Protein AF-A0A8W8MJQ6-F1 (afdb_monomer_lite)

Radius of gyration: 14.94 Å; chains: 1; bounding box: 29×28×42 Å

Secondary structure (DSSP, 8-state):
-EEEES-B-STTT---TT---S-HHHHHHHHHHH--B-GGGTHHHHHHHHH-TT-TT-EEEEETTEEEEE-----

Foldseek 3Di:
DAEAEDAEPDPVLDDDPPDDDDPPVVSVVVCVVFHYHYPVQCVVVVVVCVVDPPCPPWYWYQGPVGIDIDDDPDD

Structure (mmCIF, N/CA/C/O backbone):
data_AF-A0A8W8MJQ6-F1
#
_entry.id   AF-A0A8W8MJQ6-F1
#
loop_
_atom_site.group_PDB
_atom_site.id
_atom_site.type_symbol
_atom_site.label_atom_id
_atom_site.label_alt_id
_atom_site.label_comp_id
_atom_site.label_asym_id
_atom_site.label_entity_id
_atom_site.label_seq_id
_atom_site.pdbx_PDB_ins_code
_atom_site.Cartn_x
_atom_site.Cartn_y
_atom_site.Cartn_z
_atom_site.occupancy
_atom_site.B_iso_or_equiv
_atom_site.auth_seq_id
_atom_site.auth_comp_id
_atom_site.auth_asym_id
_atom_site.auth_atom_id
_atom_site.pdbx_PDB_model_num
ATOM 1 N N . VAL A 1 1 ? -6.561 12.048 11.784 1.00 86.06 1 VAL A N 1
ATOM 2 C CA . VAL A 1 1 ? -5.609 10.973 11.438 1.00 86.06 1 VAL A CA 1
ATOM 3 C C . VAL A 1 1 ? -5.209 11.068 9.975 1.00 86.06 1 VAL A C 1
ATOM 5 O O . VAL A 1 1 ? -6.046 11.439 9.161 1.00 86.06 1 VAL A O 1
ATOM 8 N N . CYS A 1 2 ? -3.954 10.772 9.646 1.00 90.44 2 CYS A N 1
ATOM 9 C CA . CYS A 1 2 ? -3.451 10.628 8.279 1.00 90.44 2 CYS A CA 1
ATOM 10 C C . CYS A 1 2 ? -2.849 9.228 8.103 1.00 90.44 2 CYS A C 1
ATOM 12 O O . CYS A 1 2 ? -2.197 8.724 9.019 1.00 90.44 2 CYS A O 1
ATOM 14 N N . LEU A 1 3 ? -3.052 8.612 6.938 1.00 91.94 3 LEU A N 1
ATOM 15 C CA . LEU A 1 3 ? -2.474 7.315 6.587 1.00 91.94 3 LEU A CA 1
ATOM 16 C C . LEU A 1 3 ? -1.338 7.533 5.597 1.00 91.94 3 LEU A C 1
ATOM 18 O O . LEU A 1 3 ? -1.537 8.091 4.520 1.00 91.94 3 LEU A O 1
ATOM 22 N N . CYS A 1 4 ? -0.152 7.073 5.969 1.00 92.69 4 CYS A N 1
ATOM 23 C CA . CYS A 1 4 ? 1.055 7.181 5.166 1.00 92.69 4 CYS A CA 1
ATOM 24 C C . CYS A 1 4 ? 1.572 5.776 4.849 1.00 92.69 4 CYS A C 1
ATOM 26 O O . CYS A 1 4 ? 2.477 5.284 5.531 1.00 92.69 4 CYS A O 1
ATOM 28 N N . PRO A 1 5 ? 0.983 5.089 3.858 1.00 93.19 5 PRO A N 1
ATOM 29 C CA . PRO A 1 5 ? 1.535 3.835 3.389 1.00 93.19 5 PRO A CA 1
ATOM 30 C C . PRO A 1 5 ? 2.837 4.048 2.613 1.00 93.19 5 PRO A C 1
ATOM 32 O O . PRO A 1 5 ? 3.045 5.087 1.988 1.00 93.19 5 PRO A O 1
ATOM 35 N N . ALA A 1 6 ? 3.703 3.036 2.654 1.00 92.19 6 ALA A N 1
ATOM 36 C CA . ALA A 1 6 ? 4.814 2.877 1.721 1.00 92.19 6 ALA A CA 1
ATOM 37 C C . ALA A 1 6 ? 4.280 2.500 0.316 1.00 92.19 6 ALA A C 1
ATOM 39 O O . ALA A 1 6 ? 3.252 3.010 -0.120 1.00 92.19 6 ALA A O 1
ATOM 40 N N . PHE A 1 7 ? 4.951 1.609 -0.418 1.00 92.62 7 PHE A N 1
ATOM 41 C CA . PHE A 1 7 ? 4.504 1.206 -1.756 1.00 92.62 7 PHE A CA 1
ATOM 42 C C . PHE A 1 7 ? 3.309 0.256 -1.689 1.00 92.62 7 PHE A C 1
ATOM 44 O O . PHE A 1 7 ? 3.332 -0.736 -0.956 1.00 92.62 7 PHE A O 1
ATOM 51 N N . VAL A 1 8 ? 2.281 0.554 -2.481 1.00 93.00 8 VAL A N 1
ATOM 52 C CA . VAL A 1 8 ? 1.024 -0.200 -2.543 1.00 93.00 8 VAL A CA 1
ATOM 53 C C . VAL A 1 8 ? 0.726 -0.527 -3.992 1.00 93.00 8 VAL A C 1
ATOM 55 O O . VAL A 1 8 ? 0.806 0.367 -4.835 1.00 93.00 8 VAL A O 1
ATOM 58 N N . ASP A 1 9 ? 0.364 -1.779 -4.262 1.00 91.06 9 ASP A N 1
ATOM 59 C CA . ASP A 1 9 ? -0.014 -2.244 -5.593 1.00 91.06 9 ASP A CA 1
ATOM 60 C C . ASP A 1 9 ? -1.294 -1.537 -6.040 1.00 91.06 9 ASP A C 1
ATOM 62 O O . ASP A 1 9 ? -2.413 -1.886 -5.667 1.00 91.06 9 ASP A O 1
ATOM 66 N N . THR A 1 10 ? -1.097 -0.464 -6.788 1.00 89.38 10 THR A N 1
ATOM 67 C CA . THR A 1 10 ? -2.135 0.415 -7.305 1.00 89.38 10 THR A CA 1
ATOM 68 C C . THR A 1 10 ? -1.729 0.831 -8.702 1.00 89.38 10 THR A C 1
ATOM 70 O O . THR A 1 10 ? -0.541 0.867 -9.032 1.00 89.38 10 THR A O 1
ATOM 73 N N . ASP A 1 11 ? -2.701 1.230 -9.512 1.00 87.12 11 ASP A N 1
ATOM 74 C CA . ASP A 1 11 ? -2.422 1.710 -10.866 1.00 87.12 11 ASP A CA 1
ATOM 75 C C . ASP A 1 11 ? -1.582 3.001 -10.876 1.00 87.12 11 ASP A C 1
ATOM 77 O O . ASP A 1 11 ? -1.005 3.347 -11.896 1.00 87.12 11 ASP A O 1
ATOM 81 N N . MET A 1 12 ? -1.427 3.674 -9.727 1.00 83.00 12 MET A N 1
ATOM 82 C CA . MET A 1 12 ? -0.569 4.853 -9.574 1.00 83.00 12 MET A CA 1
ATOM 83 C C . MET A 1 12 ? 0.931 4.534 -9.672 1.00 83.00 12 MET A C 1
ATOM 85 O O . MET A 1 12 ? 1.705 5.396 -10.081 1.00 83.00 12 MET A O 1
ATOM 89 N N . ILE A 1 13 ? 1.357 3.334 -9.258 1.00 81.31 13 ILE A N 1
ATOM 90 C CA . ILE A 1 13 ? 2.777 2.937 -9.276 1.00 81.31 13 ILE A CA 1
ATOM 91 C C . ILE A 1 13 ? 3.120 1.997 -10.436 1.00 81.31 13 ILE A C 1
ATOM 93 O O . ILE A 1 13 ? 4.292 1.680 -10.637 1.00 81.31 13 ILE A O 1
ATOM 97 N N . LYS A 1 14 ? 2.111 1.534 -11.183 1.00 79.25 14 LYS A N 1
ATOM 98 C CA . LYS A 1 14 ? 2.312 0.700 -12.367 1.00 79.25 14 LYS A CA 1
ATOM 99 C C . LYS A 1 14 ? 2.832 1.579 -13.496 1.00 79.25 14 LYS A C 1
ATOM 101 O O . LYS A 1 14 ? 2.259 2.619 -13.801 1.00 79.25 14 LYS A O 1
ATOM 106 N N . MET A 1 15 ? 3.941 1.160 -14.091 1.00 71.88 15 MET A N 1
ATOM 107 C CA . MET A 1 15 ? 4.527 1.851 -15.229 1.00 71.88 15 MET A CA 1
ATOM 108 C C . MET A 1 15 ? 3.901 1.303 -16.512 1.00 71.88 15 MET A C 1
ATOM 110 O O . MET A 1 15 ? 4.098 0.129 -16.821 1.00 71.88 15 MET A O 1
ATOM 114 N N . ASP A 1 16 ? 3.126 2.124 -17.222 1.00 72.38 16 ASP A N 1
ATOM 115 C CA . ASP A 1 16 ? 2.724 1.851 -18.607 1.00 72.38 16 ASP A CA 1
ATOM 116 C C . ASP A 1 16 ? 3.652 2.580 -19.598 1.00 72.38 16 ASP A C 1
ATOM 118 O O . ASP A 1 16 ? 4.391 3.495 -19.221 1.00 72.38 16 ASP A O 1
ATOM 122 N N . ASP A 1 17 ? 3.641 2.144 -20.862 1.00 67.81 17 ASP A N 1
ATOM 123 C CA . ASP A 1 17 ? 4.537 2.653 -21.915 1.00 67.81 17 ASP A CA 1
ATOM 124 C C . ASP A 1 17 ? 4.283 4.137 -22.267 1.00 67.81 17 ASP A C 1
ATOM 126 O O . ASP A 1 17 ? 5.150 4.794 -22.847 1.00 67.81 17 ASP A O 1
ATOM 130 N N . ASP A 1 18 ? 3.120 4.684 -21.892 1.00 75.50 18 ASP A N 1
ATOM 131 C CA . ASP A 1 18 ? 2.706 6.063 -22.183 1.00 75.50 18 ASP A CA 1
ATOM 132 C C . ASP A 1 18 ? 2.962 7.036 -21.015 1.00 75.50 18 ASP A C 1
ATOM 134 O O . ASP A 1 18 ? 2.870 8.264 -21.166 1.00 75.50 18 ASP A O 1
ATOM 138 N N . SER A 1 19 ? 3.308 6.520 -19.837 1.00 71.38 19 SER A N 1
ATOM 139 C CA . SER A 1 19 ? 3.482 7.322 -18.636 1.00 71.38 19 SER A CA 1
ATOM 140 C C . SER A 1 19 ? 4.845 8.008 -18.575 1.00 71.38 19 SER A C 1
ATOM 142 O O . SER A 1 19 ? 5.911 7.436 -18.803 1.00 71.38 19 SER A O 1
ATOM 144 N N . LYS A 1 20 ? 4.823 9.290 -18.199 1.00 74.31 20 LYS A N 1
ATOM 145 C CA . LYS A 1 20 ? 6.032 10.105 -18.035 1.00 74.31 20 LYS A CA 1
ATOM 146 C C . LYS A 1 20 ? 6.547 10.007 -16.606 1.00 74.31 20 LYS A C 1
ATOM 148 O O . LYS A 1 20 ? 6.160 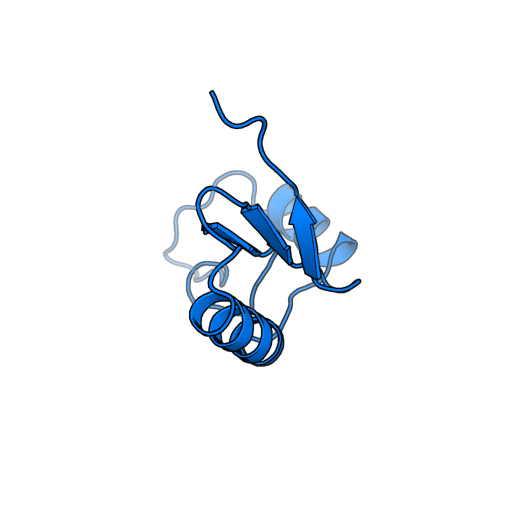10.798 -15.748 1.00 74.31 20 LYS A O 1
ATOM 153 N N . PHE A 1 21 ? 7.458 9.073 -16.369 1.00 74.06 21 PHE A N 1
ATOM 154 C CA . PHE A 1 21 ? 8.154 8.941 -15.091 1.00 74.06 21 PHE A CA 1
ATOM 155 C C . PHE A 1 21 ? 9.543 9.577 -15.138 1.00 74.06 21 PHE A C 1
ATOM 157 O O . PHE A 1 21 ? 10.228 9.559 -16.160 1.00 74.06 21 PHE A O 1
ATOM 164 N N . VAL A 1 22 ? 9.985 10.114 -14.003 1.00 79.94 22 VAL A N 1
ATOM 165 C CA . VAL A 1 22 ? 11.365 10.569 -13.808 1.00 79.94 22 VAL A CA 1
ATOM 166 C C . VAL A 1 22 ? 12.041 9.611 -12.836 1.00 79.94 22 VAL A C 1
ATOM 168 O O . VAL A 1 22 ? 11.520 9.369 -11.751 1.00 79.94 22 VAL A O 1
ATOM 171 N N . GLY A 1 23 ? 13.208 9.083 -13.212 1.00 82.56 23 GLY A N 1
ATOM 172 C CA . GLY A 1 23 ? 13.997 8.211 -12.338 1.00 82.56 23 GLY A CA 1
ATOM 173 C C . GLY A 1 23 ? 13.424 6.801 -12.184 1.00 82.56 23 GLY A C 1
ATOM 174 O O . GLY A 1 23 ? 13.407 6.275 -11.074 1.00 82.56 23 GLY A O 1
ATOM 175 N N . THR A 1 24 ? 12.980 6.188 -13.284 1.00 81.25 24 THR A N 1
ATOM 176 C CA . THR A 1 24 ? 12.453 4.810 -13.334 1.00 81.25 24 THR A CA 1
ATOM 177 C C . THR A 1 24 ? 13.389 3.797 -12.680 1.00 81.25 24 THR A C 1
ATOM 179 O O . THR A 1 24 ? 12.937 2.987 -11.878 1.00 81.25 24 THR A O 1
ATOM 182 N N . ASP A 1 25 ? 14.696 3.901 -12.928 1.00 85.31 25 ASP A N 1
ATOM 183 C CA . ASP A 1 25 ? 15.693 2.991 -12.352 1.00 85.31 25 ASP A CA 1
ATOM 184 C C . ASP A 1 25 ? 15.749 3.102 -10.824 1.00 85.31 25 ASP A C 1
ATOM 186 O O . ASP A 1 25 ? 15.842 2.098 -10.118 1.00 85.31 25 ASP A O 1
ATOM 190 N N . LEU A 1 26 ? 15.658 4.328 -10.296 1.00 85.81 26 LEU A N 1
ATOM 191 C CA . LEU A 1 26 ? 15.638 4.559 -8.854 1.00 85.81 26 LEU A CA 1
ATOM 192 C C . LEU A 1 26 ? 14.328 4.058 -8.245 1.00 85.81 26 LEU A C 1
ATOM 194 O O . LEU A 1 26 ? 14.352 3.411 -7.201 1.00 85.81 26 LEU A O 1
ATOM 198 N N . ALA A 1 27 ? 13.194 4.331 -8.892 1.00 83.00 27 ALA A N 1
ATOM 199 C CA . ALA A 1 27 ? 11.894 3.846 -8.444 1.00 83.00 27 ALA A CA 1
ATOM 200 C C . ALA A 1 27 ? 11.872 2.311 -8.369 1.00 83.00 27 ALA A C 1
ATOM 202 O O . ALA A 1 27 ? 11.478 1.762 -7.341 1.00 83.00 27 ALA A O 1
ATOM 203 N N . GLN A 1 28 ? 12.391 1.634 -9.396 1.00 84.00 28 GLN A N 1
ATOM 204 C CA . GLN A 1 28 ? 12.509 0.179 -9.438 1.00 84.00 28 GLN A CA 1
ATOM 205 C C . GLN A 1 28 ? 13.395 -0.356 -8.302 1.00 84.00 28 GLN A C 1
ATOM 207 O O . GLN A 1 28 ? 12.970 -1.237 -7.561 1.00 84.00 28 GLN A O 1
ATOM 212 N N . GLN A 1 29 ? 14.580 0.227 -8.079 1.00 88.81 29 GLN A N 1
ATOM 213 C CA . GLN A 1 29 ? 15.472 -0.178 -6.980 1.00 88.81 29 GLN A CA 1
ATOM 214 C C . GLN A 1 29 ? 14.829 -0.007 -5.598 1.00 88.81 29 GLN A C 1
ATOM 216 O O . GLN A 1 29 ? 15.027 -0.819 -4.692 1.00 88.81 29 GLN A O 1
ATOM 221 N N . VAL A 1 30 ? 14.074 1.076 -5.408 1.00 87.88 30 VAL A N 1
ATOM 222 C CA . VAL A 1 30 ? 13.384 1.358 -4.148 1.00 87.88 30 VAL A CA 1
ATOM 223 C C . VAL A 1 30 ? 12.239 0.359 -3.942 1.00 87.88 30 VAL A C 1
ATOM 225 O O . VAL A 1 30 ? 12.117 -0.202 -2.852 1.00 87.88 30 VAL A O 1
ATOM 228 N N . ILE A 1 31 ? 11.461 0.066 -4.982 1.00 87.88 31 ILE A N 1
ATOM 229 C CA . ILE A 1 31 ? 10.410 -0.958 -4.959 1.00 87.88 31 ILE A CA 1
ATOM 230 C C . ILE A 1 31 ? 10.992 -2.343 -4.646 1.00 87.88 31 ILE A C 1
ATOM 232 O O . ILE A 1 31 ? 10.484 -3.029 -3.765 1.00 87.88 31 ILE A O 1
ATOM 236 N N . GLU A 1 32 ? 12.086 -2.743 -5.296 1.00 87.25 32 GLU A N 1
ATOM 237 C CA . GLU A 1 32 ? 12.754 -4.029 -5.049 1.00 87.25 32 GLU A CA 1
ATOM 238 C C . GLU A 1 32 ? 13.285 -4.141 -3.616 1.00 87.25 32 GLU A C 1
ATOM 240 O O . GLU A 1 32 ? 13.219 -5.203 -2.997 1.00 87.25 32 GLU A O 1
ATOM 245 N N . LYS A 1 33 ? 13.785 -3.034 -3.058 1.00 89.69 33 LYS A N 1
ATOM 246 C CA . LYS A 1 33 ? 14.337 -2.997 -1.701 1.00 89.69 33 LYS A CA 1
ATOM 247 C C . LYS A 1 33 ? 13.267 -3.033 -0.611 1.00 89.69 33 LYS A C 1
ATOM 249 O O . LYS A 1 33 ? 13.476 -3.672 0.420 1.00 89.69 33 LYS A O 1
ATOM 254 N N . PHE A 1 34 ? 12.181 -2.281 -0.780 1.00 87.81 34 PHE A N 1
ATOM 255 C CA . PHE A 1 34 ? 11.162 -2.097 0.260 1.00 87.81 34 PHE A CA 1
ATOM 256 C C . PHE A 1 34 ? 9.916 -2.954 0.057 1.00 87.81 34 PHE A C 1
ATOM 258 O O . PHE A 1 34 ? 9.152 -3.099 1.008 1.00 87.81 34 PHE A O 1
ATOM 265 N N . GLY A 1 35 ? 9.746 -3.535 -1.131 1.00 90.88 35 GLY A N 1
ATOM 266 C CA . GLY A 1 35 ? 8.605 -4.346 -1.532 1.00 90.88 35 GLY A CA 1
ATOM 267 C C . GLY A 1 35 ? 7.324 -3.538 -1.754 1.00 90.88 35 GLY A C 1
ATOM 268 O O . GLY A 1 35 ? 7.221 -2.369 -1.380 1.00 90.88 35 GLY A O 1
ATOM 269 N N . ILE A 1 36 ? 6.336 -4.192 -2.364 1.00 92.44 36 ILE A N 1
ATOM 270 C CA . ILE A 1 36 ? 5.002 -3.641 -2.630 1.00 92.44 36 ILE A CA 1
ATOM 271 C C . ILE A 1 36 ? 3.989 -4.365 -1.743 1.00 92.44 36 ILE A C 1
ATOM 273 O O . ILE A 1 36 ? 4.005 -5.592 -1.640 1.00 92.44 36 ILE A O 1
ATOM 277 N N . MET A 1 37 ? 3.106 -3.609 -1.095 1.00 93.56 37 MET A N 1
ATOM 27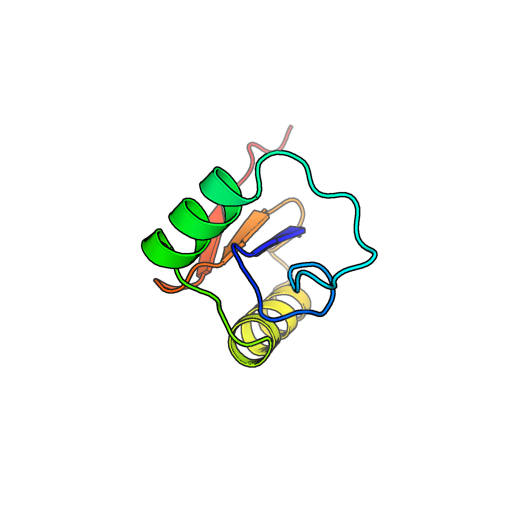8 C CA . MET A 1 37 ? 2.003 -4.142 -0.296 1.00 93.56 37 MET A CA 1
ATOM 279 C C . MET A 1 37 ? 0.731 -4.294 -1.133 1.00 93.56 37 MET A C 1
ATOM 281 O O . MET A 1 37 ? 0.423 -3.427 -1.947 1.00 93.56 37 MET A O 1
ATOM 285 N N . SER A 1 38 ? -0.056 -5.342 -0.875 1.00 92.75 38 SER A N 1
ATOM 286 C CA . SER A 1 38 ? -1.453 -5.392 -1.335 1.00 92.75 38 SER A CA 1
ATOM 287 C C . SER A 1 38 ? -2.281 -4.328 -0.609 1.00 92.75 38 SER A C 1
ATOM 289 O O . SER A 1 38 ? -2.038 -4.028 0.566 1.00 92.75 38 SER A O 1
ATOM 291 N N . THR A 1 39 ? -3.311 -3.814 -1.278 1.00 91.38 39 THR A N 1
ATOM 292 C CA . THR A 1 39 ? -4.347 -2.973 -0.667 1.00 91.38 39 THR A CA 1
ATOM 293 C C . THR A 1 39 ? -4.997 -3.630 0.551 1.00 91.38 39 THR A C 1
ATOM 295 O O . THR A 1 39 ? -5.332 -2.931 1.506 1.00 91.38 39 THR A O 1
ATOM 298 N N . ASP A 1 40 ? -5.085 -4.964 0.582 1.00 92.19 40 ASP A N 1
ATOM 299 C CA . ASP A 1 40 ? -5.644 -5.725 1.709 1.00 92.19 40 ASP A CA 1
ATOM 300 C C . ASP A 1 40 ? -4.886 -5.491 3.021 1.00 92.19 40 ASP A C 1
ATOM 302 O O . ASP A 1 40 ? -5.450 -5.625 4.104 1.00 92.19 40 ASP A O 1
ATOM 306 N N . HIS A 1 41 ? -3.612 -5.096 2.941 1.00 90.31 41 HIS A N 1
ATOM 307 C CA . HIS A 1 41 ? -2.802 -4.774 4.113 1.00 90.31 41 HIS A CA 1
ATOM 308 C C . HIS A 1 41 ? -3.198 -3.424 4.741 1.00 90.31 41 HIS A C 1
ATOM 310 O O . HIS A 1 41 ? -2.987 -3.204 5.932 1.00 90.31 41 HIS A O 1
ATOM 316 N N . ILE A 1 42 ? -3.777 -2.509 3.957 1.00 91.44 42 ILE A N 1
ATOM 317 C CA . ILE A 1 42 ? -4.110 -1.144 4.395 1.00 91.44 42 ILE A CA 1
ATOM 318 C C . ILE A 1 42 ? -5.526 -1.057 4.946 1.00 91.44 42 IL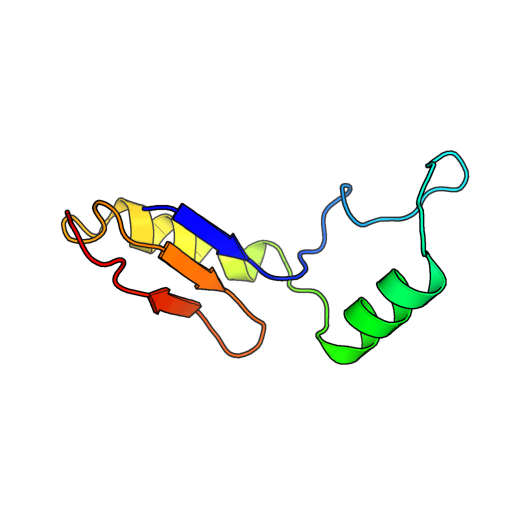E A C 1
ATOM 320 O O . ILE A 1 42 ? -5.752 -0.341 5.920 1.00 91.44 42 ILE A O 1
ATOM 324 N N . ILE A 1 43 ? -6.467 -1.796 4.356 1.00 92.88 43 ILE A N 1
ATOM 325 C CA . ILE A 1 43 ? -7.880 -1.797 4.753 1.00 92.88 43 ILE A CA 1
ATOM 326 C C . ILE A 1 43 ? -8.076 -1.960 6.273 1.00 92.88 43 ILE A C 1
ATOM 328 O O . ILE A 1 43 ? -8.748 -1.107 6.853 1.00 92.88 43 ILE A O 1
ATOM 332 N N . PRO A 1 44 ? -7.492 -2.960 6.965 1.00 93.31 44 PRO A N 1
ATOM 333 C CA . PRO A 1 44 ? -7.713 -3.113 8.404 1.00 93.31 44 PRO A CA 1
ATOM 334 C C . PRO A 1 44 ? -7.153 -1.936 9.212 1.00 93.31 44 PRO A C 1
ATOM 336 O O . PRO A 1 44 ? -7.747 -1.531 10.205 1.00 93.31 44 PRO A O 1
ATOM 339 N N . VAL A 1 45 ? -6.041 -1.338 8.771 1.00 92.44 45 VAL A N 1
ATOM 340 C CA . VAL A 1 45 ? -5.463 -0.156 9.426 1.00 92.44 45 VAL A CA 1
ATOM 341 C C . VAL A 1 45 ? -6.371 1.060 9.250 1.00 92.44 45 VAL A C 1
ATOM 343 O O . VAL A 1 45 ? -6.555 1.827 10.191 1.00 92.44 45 VAL A O 1
ATOM 346 N N . PHE A 1 46 ? -6.964 1.221 8.066 1.00 93.19 46 PHE A N 1
ATOM 347 C CA . PHE A 1 46 ? -7.941 2.270 7.790 1.00 93.19 46 PHE A CA 1
ATOM 348 C C . PHE A 1 46 ? -9.199 2.119 8.652 1.00 93.19 46 PHE A C 1
ATOM 350 O O . PHE A 1 46 ? -9.632 3.096 9.255 1.00 93.19 46 PHE A O 1
ATOM 357 N N . VAL A 1 47 ? -9.747 0.904 8.757 1.00 94.19 47 VAL A N 1
ATOM 358 C CA . VAL A 1 47 ? -10.923 0.627 9.599 1.00 94.19 47 VAL A CA 1
ATOM 359 C C . VAL A 1 47 ? -10.621 0.944 11.064 1.00 94.19 47 VAL A C 1
ATOM 361 O O . VAL A 1 47 ? -11.328 1.748 11.667 1.00 94.19 47 VAL A O 1
ATOM 364 N N . ASN A 1 48 ? -9.506 0.441 11.601 1.00 91.25 48 ASN A N 1
ATOM 365 C CA . ASN A 1 48 ? -9.090 0.740 12.975 1.00 91.25 48 ASN A CA 1
ATOM 366 C C . ASN A 1 48 ? -8.877 2.247 13.208 1.00 91.25 48 ASN A C 1
ATOM 368 O O . ASN A 1 48 ? -9.133 2.753 14.297 1.00 91.25 48 ASN A O 1
ATOM 372 N N . ALA A 1 49 ? -8.408 2.983 12.194 1.00 90.12 49 ALA A N 1
ATOM 373 C CA . ALA A 1 49 ? -8.206 4.425 12.292 1.00 90.12 49 ALA A CA 1
ATOM 374 C C . ALA A 1 49 ? -9.521 5.217 12.379 1.00 90.12 49 ALA A C 1
ATOM 376 O O . ALA A 1 49 ? -9.515 6.308 12.947 1.00 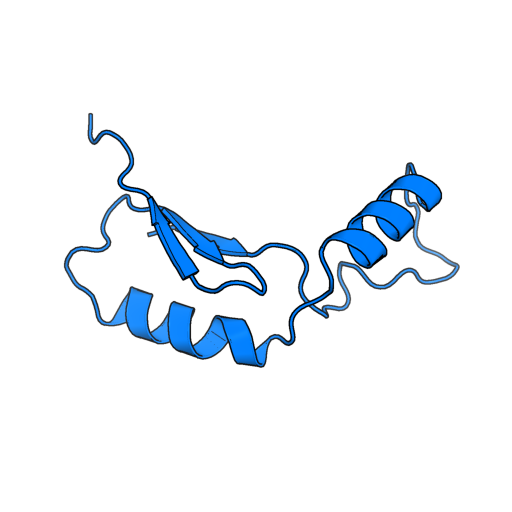90.12 49 ALA A O 1
ATOM 377 N N . ILE A 1 50 ? -10.614 4.688 11.816 1.00 89.94 50 ILE A N 1
ATOM 378 C CA . ILE A 1 50 ? -11.962 5.265 11.921 1.00 89.94 50 ILE A CA 1
ATOM 379 C C . ILE A 1 50 ? -12.569 4.980 13.298 1.00 89.94 50 ILE A C 1
ATOM 381 O O . ILE A 1 50 ? -13.240 5.845 13.853 1.00 89.94 50 ILE A O 1
ATOM 385 N N . GLU A 1 51 ? -12.351 3.777 13.830 1.00 91.88 51 GLU A N 1
ATOM 386 C CA . GLU A 1 51 ? -12.957 3.321 15.088 1.00 91.88 51 GLU A CA 1
ATOM 387 C C . GLU A 1 51 ? -12.280 3.903 16.344 1.00 91.88 51 GLU A C 1
ATOM 389 O O . GLU A 1 51 ? -12.899 3.962 17.403 1.00 91.88 51 GLU A O 1
ATOM 394 N N . ASP A 1 52 ? -11.024 4.347 16.243 1.00 88.25 52 ASP A N 1
ATOM 395 C CA . ASP A 1 52 ? -10.260 4.917 17.359 1.00 88.25 52 ASP A CA 1
ATOM 396 C C . ASP A 1 52 ? -10.483 6.437 17.495 1.00 88.25 52 ASP A C 1
ATOM 398 O O . ASP A 1 52 ? -9.950 7.251 16.731 1.00 88.25 52 ASP A O 1
ATOM 402 N N . GLU A 1 53 ? -11.241 6.821 18.524 1.00 88.62 53 GLU A N 1
ATOM 403 C CA . GLU A 1 53 ? -11.552 8.213 18.874 1.00 88.62 53 GLU A CA 1
ATOM 404 C C . GLU A 1 53 ? -10.305 9.040 19.260 1.00 88.62 53 GLU A C 1
ATOM 406 O O . GLU A 1 53 ? -10.307 10.268 19.142 1.00 88.62 53 GLU A O 1
ATOM 411 N N . GLU A 1 54 ? -9.198 8.397 19.649 1.00 86.25 54 GLU A N 1
ATOM 412 C CA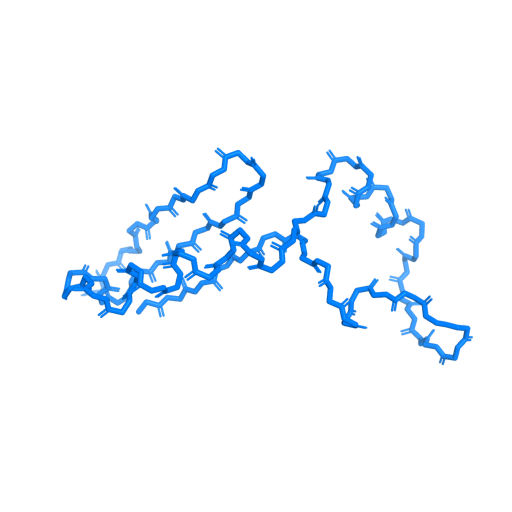 . GLU A 1 54 ? -7.947 9.045 20.065 1.00 86.25 54 GLU A CA 1
ATOM 413 C C . GLU A 1 54 ? -6.946 9.237 18.909 1.00 86.25 54 GLU A C 1
ATOM 415 O O . GLU A 1 54 ? -5.773 9.575 19.110 1.00 86.25 54 GLU A O 1
ATOM 420 N N . ASN A 1 55 ? -7.365 9.023 17.659 1.00 83.88 55 ASN A N 1
ATOM 421 C CA . ASN A 1 55 ? -6.511 9.192 16.478 1.00 83.88 55 ASN A CA 1
ATOM 422 C C . ASN A 1 55 ? -6.489 10.620 15.900 1.00 83.88 55 ASN A C 1
ATOM 424 O O . ASN A 1 55 ? -5.899 10.858 14.831 1.00 83.88 55 ASN A O 1
ATOM 428 N N . ASN A 1 56 ? -7.076 11.604 16.583 1.00 85.25 56 ASN A N 1
ATOM 429 C CA . ASN A 1 56 ? -7.075 12.982 16.101 1.00 85.25 56 ASN A CA 1
ATOM 430 C C . ASN A 1 56 ? -5.642 13.537 15.947 1.00 85.25 56 ASN A C 1
ATOM 432 O O . ASN A 1 56 ? -4.785 13.333 16.798 1.00 85.25 56 ASN A O 1
ATOM 436 N N . GLY A 1 57 ? -5.360 14.192 14.816 1.00 84.31 57 GLY A N 1
ATOM 437 C CA . GLY A 1 57 ? -4.033 14.755 14.517 1.00 84.31 57 GLY A CA 1
ATOM 438 C C . GLY A 1 57 ? -2.868 13.760 14.354 1.00 84.31 57 GLY A C 1
ATOM 439 O O . GLY A 1 57 ? -1.755 14.193 14.082 1.00 84.31 57 GLY A O 1
ATOM 440 N N . SER A 1 58 ? -3.083 12.448 14.485 1.00 86.94 58 SER A N 1
ATOM 441 C CA . SER A 1 58 ? -2.008 11.445 14.389 1.00 86.94 58 SER A CA 1
ATOM 442 C C . SER A 1 58 ? -1.663 11.045 12.948 1.00 86.94 58 SER A C 1
ATOM 444 O O . SER A 1 58 ? -2.486 11.185 12.036 1.00 86.94 58 SER A O 1
ATOM 446 N N . VAL A 1 59 ? -0.452 10.512 12.747 1.00 90.75 59 VAL A N 1
ATOM 447 C CA . VAL A 1 59 ? -0.008 9.903 11.482 1.00 90.75 59 VAL A CA 1
ATOM 448 C C . VAL A 1 59 ? 0.214 8.413 11.697 1.00 90.75 59 VAL A C 1
ATOM 450 O O . VAL A 1 59 ? 0.922 8.021 12.620 1.00 90.75 59 VAL A O 1
ATOM 453 N N . ILE A 1 60 ? -0.349 7.577 10.831 1.00 92.75 60 ILE A N 1
ATOM 454 C CA . ILE A 1 60 ? -0.132 6.132 10.844 1.00 92.75 60 ILE A CA 1
ATOM 455 C C . ILE A 1 60 ? 0.752 5.775 9.650 1.00 92.75 60 ILE A C 1
ATOM 457 O O . ILE A 1 60 ? 0.322 5.858 8.500 1.00 92.75 60 ILE A O 1
ATOM 461 N N . SER A 1 61 ? 1.996 5.390 9.928 1.00 93.56 61 SER A N 1
ATOM 462 C CA . SER A 1 61 ? 2.944 4.911 8.920 1.00 93.56 61 SER A CA 1
ATOM 463 C C . SER A 1 61 ? 2.754 3.414 8.705 1.00 93.56 61 SER A C 1
ATOM 465 O O . SER A 1 61 ? 2.816 2.652 9.670 1.00 93.56 61 SER A O 1
ATOM 467 N N . ILE A 1 62 ? 2.515 2.991 7.463 1.00 94.31 62 ILE A N 1
ATOM 468 C CA . ILE A 1 62 ? 2.231 1.591 7.117 1.00 94.31 62 ILE A CA 1
ATOM 469 C C . ILE A 1 62 ? 3.327 1.073 6.193 1.00 94.31 62 ILE A C 1
ATOM 471 O O . ILE A 1 62 ? 3.579 1.632 5.127 1.00 94.31 62 ILE A O 1
ATOM 475 N N . THR A 1 63 ? 3.976 -0.016 6.593 1.00 92.31 63 THR A N 1
ATOM 476 C CA . THR A 1 63 ? 5.039 -0.681 5.826 1.00 92.31 63 THR A CA 1
ATOM 477 C C . THR A 1 63 ? 4.823 -2.191 5.838 1.00 92.31 63 THR A C 1
ATOM 479 O O . THR A 1 63 ? 4.038 -2.688 6.642 1.00 92.31 63 THR A O 1
ATOM 482 N N . LEU A 1 64 ? 5.595 -2.952 5.052 1.00 89.81 64 LEU A N 1
ATOM 483 C CA . LEU A 1 64 ? 5.577 -4.424 5.122 1.00 89.81 64 LEU A CA 1
ATOM 484 C C . LEU A 1 64 ? 5.912 -4.988 6.513 1.00 89.81 64 LEU A C 1
ATOM 486 O O . LEU A 1 64 ? 5.620 -6.147 6.791 1.00 89.81 64 LEU A O 1
ATOM 490 N N . LYS A 1 65 ? 6.531 -4.190 7.393 1.00 88.81 65 LYS A N 1
ATOM 491 C CA . LYS A 1 65 ? 6.833 -4.577 8.779 1.00 88.81 65 LYS A CA 1
ATOM 492 C C . LYS A 1 65 ? 5.664 -4.329 9.742 1.00 88.81 65 LYS A C 1
ATOM 494 O O . LYS A 1 65 ? 5.774 -4.693 10.908 1.00 88.81 65 LYS A O 1
ATOM 499 N N . GLY A 1 66 ? 4.586 -3.699 9.276 1.00 88.38 66 GLY A N 1
ATOM 500 C CA . GLY A 1 66 ? 3.409 -3.339 10.060 1.00 88.38 66 GLY A CA 1
ATOM 501 C C . GLY A 1 66 ? 3.124 -1.835 10.087 1.00 88.38 66 GLY A C 1
ATOM 502 O O . GLY A 1 66 ? 3.806 -1.031 9.437 1.00 88.38 66 GLY A O 1
ATOM 503 N N . ALA A 1 67 ? 2.095 -1.475 10.858 1.00 90.31 67 ALA A N 1
ATOM 504 C CA . ALA A 1 67 ? 1.621 -0.108 11.044 1.00 90.31 67 ALA A CA 1
ATOM 505 C C . ALA A 1 67 ? 2.106 0.481 12.377 1.00 90.31 67 ALA A C 1
ATOM 507 O O . ALA A 1 67 ? 2.025 -0.171 13.415 1.00 90.31 67 ALA A O 1
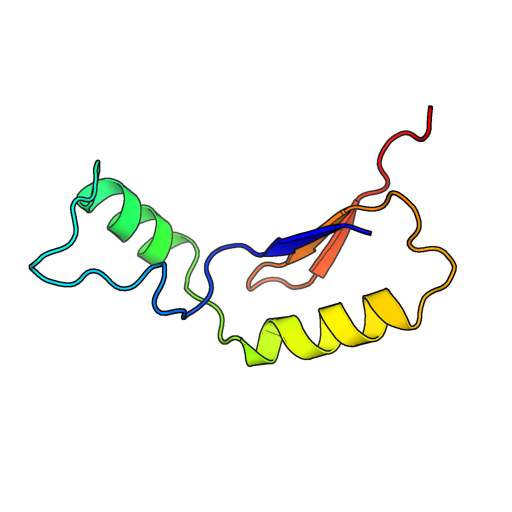ATOM 508 N N . ASN A 1 68 ? 2.577 1.727 12.348 1.00 89.31 68 ASN A N 1
ATOM 509 C CA . ASN A 1 68 ? 3.030 2.461 13.528 1.00 89.31 68 ASN A CA 1
ATOM 510 C C . ASN A 1 68 ? 2.328 3.819 13.609 1.00 89.31 68 ASN A C 1
ATOM 512 O O . ASN A 1 68 ? 2.400 4.614 12.669 1.00 89.31 68 ASN A O 1
ATOM 516 N N . LYS A 1 69 ? 1.689 4.101 14.749 1.00 84.62 69 LYS A N 1
ATOM 517 C CA . LYS A 1 69 ? 1.130 5.420 15.067 1.00 84.62 69 LYS A CA 1
ATOM 518 C C . LYS A 1 69 ? 2.267 6.323 15.540 1.00 84.62 69 LYS A C 1
ATOM 520 O O . LYS A 1 69 ? 2.929 6.030 16.531 1.00 84.62 69 LYS A O 1
ATOM 525 N N . ILE A 1 70 ? 2.501 7.407 14.815 1.00 78.62 70 ILE A N 1
ATOM 526 C CA . ILE A 1 70 ? 3.456 8.452 15.164 1.00 78.62 70 ILE A CA 1
ATOM 527 C C . ILE A 1 70 ? 2.642 9.592 15.788 1.00 78.62 70 ILE A C 1
ATOM 529 O O . ILE A 1 70 ? 1.843 10.224 15.084 1.00 78.62 70 ILE A O 1
ATOM 533 N N . PRO A 1 71 ? 2.800 9.859 17.098 1.00 65.94 71 PRO A N 1
ATOM 534 C CA . PRO A 1 71 ? 2.226 11.043 17.714 1.00 65.94 71 PRO A CA 1
ATOM 535 C C . PRO A 1 71 ? 2.916 12.262 17.101 1.00 65.94 71 PRO A C 1
ATOM 537 O O . PRO A 1 71 ? 4.131 12.423 17.232 1.00 65.94 71 PRO A O 1
ATOM 540 N N . LEU A 1 72 ? 2.165 13.108 16.401 1.00 65.12 72 LEU A N 1
ATOM 541 C CA . LEU A 1 72 ? 2.672 14.431 16.060 1.00 65.12 72 LEU A CA 1
ATOM 542 C C . LEU A 1 72 ? 2.664 15.289 17.333 1.00 65.12 72 LEU A C 1
ATOM 544 O O . LEU A 1 72 ? 1.743 15.142 18.141 1.00 65.12 72 LEU A O 1
ATOM 548 N N . PRO A 1 73 ? 3.658 16.175 17.542 1.00 57.75 73 PRO A N 1
ATOM 549 C CA . PRO A 1 73 ? 3.540 17.183 18.583 1.00 57.75 73 PRO A CA 1
ATOM 550 C C . PRO A 1 73 ? 2.278 17.996 18.291 1.00 57.75 73 PRO A C 1
ATOM 552 O O . PRO A 1 73 ? 2.178 18.653 17.253 1.00 57.75 73 PRO A O 1
ATOM 555 N N . MET A 1 74 ? 1.287 17.876 19.173 1.00 55.03 74 MET A N 1
ATOM 556 C CA . MET A 1 74 ? 0.106 18.725 19.119 1.00 55.03 74 MET A CA 1
ATOM 557 C C . MET A 1 74 ? 0.551 20.149 19.491 1.00 55.03 74 MET A C 1
ATOM 559 O O . MET A 1 74 ? 1.305 20.283 20.460 1.00 55.03 74 MET A O 1
ATOM 563 N N . PRO A 1 75 ? 0.183 21.175 18.704 1.00 58.38 75 PRO A N 1
ATOM 564 C CA . PRO A 1 75 ? 0.472 22.565 19.043 1.00 58.38 75 PRO A CA 1
ATOM 565 C C . PRO A 1 75 ? -0.203 23.000 20.348 1.00 58.38 75 PRO A C 1
ATOM 567 O O . PRO A 1 75 ? -1.260 22.424 20.699 1.00 58.38 75 PRO A O 1
#

pLDDT: mean 85.4, std 9.07, range [55.03, 94.31]

Sequence (75 aa):
VCLCPAFVDTDMIKMDDDSKFVGTDLAQQVIEKFGIMSTDHIIPVFVNAIEDEENNGSVISITLKGANKIPLPMP

Organism: Magallana gigas (NCBI:txid29159)